Protein AF-R2SST6-F1 (afdb_monomer_lite)

Foldseek 3Di:
DVVVVVVVVVVVVVVVVVVVVVVVVVVVVVVVVVLVVLCVVQVHDPVLSVCLCVLLVVLVVLLVLLVVLLVLDPPPNVLSVLLSVLSVVVSVVCSVNVVCVVLCCCVRPPLSNCLSVLSNVLSVLSVDPDDDPVSVVSNVVSSVSNNVSSVVSNCSSCVPVVVVVVVVVVVVVVVD

Organism: NCBI:txid1158607

Structure (mmCIF, N/CA/C/O backbone):
data_AF-R2SST6-F1
#
_entry.id   AF-R2SST6-F1
#
loop_
_atom_site.group_PDB
_atom_site.id
_atom_site.type_symbol
_atom_site.label_atom_id
_atom_site.label_alt_id
_atom_site.label_comp_id
_atom_site.label_asym_id
_atom_site.label_entity_id
_atom_site.label_seq_id
_atom_site.pdbx_PDB_ins_code
_atom_site.Cartn_x
_atom_site.Cartn_y
_atom_site.Cartn_z
_atom_site.occupancy
_atom_site.B_iso_or_equiv
_atom_site.auth_seq_id
_atom_site.auth_comp_id
_atom_site.auth_asym_id
_atom_site.auth_atom_id
_atom_site.pdbx_PDB_model_num
ATOM 1 N N . MET A 1 1 ? 21.965 55.813 -5.167 1.00 74.00 1 MET A N 1
ATOM 2 C CA . MET A 1 1 ? 22.326 54.680 -4.282 1.00 74.00 1 MET A CA 1
ATOM 3 C C . MET A 1 1 ? 21.202 53.642 -4.184 1.00 74.00 1 MET A C 1
ATOM 5 O O . MET A 1 1 ? 21.449 52.499 -4.534 1.00 74.00 1 MET A O 1
ATOM 9 N N . TYR A 1 2 ? 19.963 54.019 -3.840 1.00 84.62 2 TYR A N 1
ATOM 10 C CA . TYR A 1 2 ? 18.813 53.092 -3.753 1.00 84.62 2 TYR A CA 1
ATOM 11 C C . TYR A 1 2 ? 18.477 52.324 -5.045 1.00 84.62 2 TYR A C 1
ATOM 13 O O . TYR A 1 2 ? 18.170 51.138 -4.988 1.00 84.62 2 TYR A O 1
ATOM 21 N N . PHE A 1 3 ? 18.606 52.963 -6.213 1.00 89.75 3 PHE A N 1
ATOM 22 C CA . PHE A 1 3 ? 18.383 52.309 -7.509 1.00 89.75 3 PHE A CA 1
ATOM 23 C C . PHE A 1 3 ? 19.321 51.110 -7.742 1.00 89.75 3 PHE A C 1
ATOM 25 O O . PHE A 1 3 ? 18.868 50.045 -8.146 1.00 89.75 3 PHE A O 1
ATOM 32 N N . TYR A 1 4 ? 20.609 51.239 -7.403 1.00 91.31 4 TYR A N 1
ATOM 33 C CA . TYR A 1 4 ? 21.577 50.143 -7.535 1.00 91.31 4 TYR A CA 1
ATOM 34 C C . TYR A 1 4 ? 21.263 48.974 -6.597 1.00 91.31 4 TYR A C 1
ATOM 36 O O . TYR A 1 4 ? 21.393 47.823 -6.996 1.00 91.31 4 TYR A O 1
ATOM 44 N N . ILE A 1 5 ? 20.797 49.259 -5.377 1.00 90.44 5 ILE A N 1
ATOM 45 C CA . ILE A 1 5 ? 20.396 48.226 -4.412 1.00 90.44 5 ILE A CA 1
ATOM 46 C C . ILE A 1 5 ? 19.192 47.434 -4.945 1.00 90.44 5 ILE A C 1
ATOM 48 O O . ILE A 1 5 ? 19.200 46.207 -4.889 1.00 90.44 5 ILE A O 1
ATOM 52 N N . LEU A 1 6 ? 18.195 48.108 -5.531 1.00 91.06 6 LEU A N 1
ATOM 53 C CA . LEU A 1 6 ? 17.038 47.446 -6.147 1.00 91.0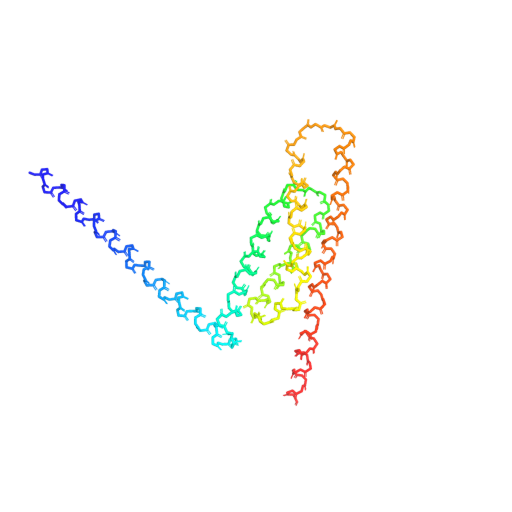6 6 LEU A CA 1
ATOM 54 C C . LEU A 1 6 ? 17.433 46.561 -7.337 1.00 91.06 6 LEU A C 1
ATOM 56 O O . LEU A 1 6 ? 16.939 45.441 -7.454 1.00 91.06 6 LEU A O 1
ATOM 60 N N . VAL A 1 7 ? 18.356 47.024 -8.186 1.00 92.56 7 VAL A N 1
ATOM 61 C CA . VAL A 1 7 ? 18.870 46.229 -9.313 1.00 92.56 7 VAL A CA 1
ATOM 62 C C . VAL A 1 7 ? 19.626 44.993 -8.817 1.00 92.56 7 VAL A C 1
ATOM 64 O O . VAL A 1 7 ? 19.421 43.907 -9.351 1.00 92.56 7 VAL A O 1
ATOM 67 N N . ILE A 1 8 ? 20.443 45.117 -7.767 1.00 91.81 8 ILE A N 1
ATOM 68 C CA . ILE A 1 8 ? 21.167 43.979 -7.179 1.00 91.81 8 ILE A CA 1
ATOM 69 C C . ILE A 1 8 ? 20.188 42.942 -6.615 1.00 91.81 8 ILE A C 1
ATOM 71 O O . ILE A 1 8 ? 20.332 41.757 -6.905 1.00 91.81 8 ILE A O 1
ATOM 75 N N . ILE A 1 9 ? 19.167 43.370 -5.867 1.00 92.25 9 ILE A N 1
ATOM 76 C CA . ILE A 1 9 ? 18.140 42.464 -5.327 1.00 92.25 9 ILE A CA 1
ATOM 77 C C . ILE A 1 9 ? 17.406 41.738 -6.462 1.00 92.25 9 ILE A C 1
ATOM 79 O O . ILE A 1 9 ? 17.188 40.529 -6.379 1.00 92.25 9 ILE A O 1
ATOM 83 N N . LEU A 1 10 ? 17.074 42.447 -7.543 1.00 92.69 10 LEU A N 1
ATOM 84 C CA . LEU A 1 10 ? 16.409 41.864 -8.706 1.00 92.69 10 LEU A CA 1
ATOM 85 C C . LEU A 1 10 ? 17.291 40.828 -9.418 1.00 92.69 10 LEU A C 1
ATOM 87 O O . LEU A 1 10 ? 16.817 39.741 -9.743 1.00 92.69 10 LEU A O 1
ATOM 91 N N . VAL A 1 11 ? 18.580 41.119 -9.607 1.00 93.62 11 VAL A N 1
ATOM 92 C CA . VAL A 1 11 ? 19.537 40.178 -10.214 1.00 93.62 11 VAL A CA 1
ATOM 93 C C . VAL A 1 11 ? 19.714 38.934 -9.343 1.00 93.62 11 VAL A C 1
ATOM 95 O O . VAL A 1 11 ? 19.674 37.819 -9.858 1.00 93.62 11 VAL A O 1
ATOM 98 N N . VAL A 1 12 ? 19.846 39.098 -8.024 1.00 92.50 12 VAL A N 1
ATOM 99 C CA . VAL A 1 12 ? 19.945 37.966 -7.090 1.00 92.50 12 VAL A CA 1
ATOM 100 C C . VAL A 1 12 ? 18.668 37.122 -7.122 1.00 92.50 12 VAL A C 1
ATOM 102 O O . VAL A 1 12 ? 18.750 35.898 -7.207 1.00 92.50 12 VAL A O 1
ATOM 105 N N . GLY A 1 13 ? 17.491 37.753 -7.141 1.00 90.88 13 GLY A N 1
ATOM 106 C CA . GLY A 1 13 ? 16.211 37.054 -7.280 1.00 90.88 13 GLY A CA 1
ATOM 107 C C . GLY A 1 13 ? 16.115 36.243 -8.577 1.00 90.88 13 GLY A C 1
ATOM 108 O O . GLY A 1 13 ? 15.736 35.072 -8.547 1.00 90.88 13 GLY A O 1
ATOM 109 N N . LEU A 1 14 ? 16.531 36.821 -9.709 1.00 91.31 14 LEU A N 1
ATOM 110 C CA . LEU A 1 14 ? 16.564 36.125 -11.000 1.00 91.31 14 LEU A CA 1
ATOM 111 C C . LEU A 1 14 ? 17.535 34.939 -11.003 1.00 91.31 14 LEU A C 1
ATOM 113 O O . LEU A 1 14 ? 17.213 33.892 -11.570 1.00 91.31 14 LEU A O 1
ATOM 117 N N . LEU A 1 15 ? 18.691 35.062 -10.346 1.00 90.94 15 LEU A N 1
ATOM 118 C CA . LEU A 1 15 ? 19.651 33.964 -10.214 1.00 90.94 15 LEU A CA 1
ATOM 119 C C . LEU A 1 15 ? 19.086 32.804 -9.385 1.00 90.94 15 LEU A C 1
ATOM 121 O O . LEU A 1 15 ? 19.216 31.652 -9.797 1.00 90.94 15 LEU A O 1
ATOM 125 N N . VAL A 1 16 ? 18.406 33.091 -8.269 1.00 90.88 16 VAL A N 1
ATOM 126 C CA . VAL A 1 16 ? 17.770 32.061 -7.427 1.00 90.88 16 VAL A CA 1
ATOM 127 C C . VAL A 1 16 ? 16.680 31.315 -8.201 1.00 90.88 16 VAL A C 1
ATOM 129 O O . VAL A 1 16 ? 16.657 30.084 -8.200 1.00 90.88 16 VAL A O 1
ATOM 132 N N . ILE A 1 17 ? 15.815 32.038 -8.919 1.00 90.25 17 ILE A N 1
ATOM 133 C CA . ILE A 1 17 ? 14.756 31.429 -9.740 1.00 90.25 17 ILE A CA 1
ATOM 134 C C . ILE A 1 17 ? 15.366 30.560 -10.847 1.00 90.25 17 ILE A C 1
ATOM 136 O O . ILE A 1 17 ? 14.947 29.419 -11.044 1.00 90.25 17 ILE A O 1
ATOM 140 N N . SER A 1 18 ? 16.381 31.072 -11.546 1.00 84.50 18 SER A N 1
ATOM 141 C CA . SER A 1 18 ? 17.053 30.345 -12.629 1.00 84.50 18 SER A CA 1
ATOM 142 C C . SER A 1 18 ? 17.718 29.063 -12.124 1.00 84.50 18 SER A C 1
ATOM 144 O O . SER A 1 18 ? 17.604 28.013 -12.757 1.00 84.50 18 SER A O 1
ATOM 146 N N . PHE A 1 19 ? 18.360 29.119 -10.955 1.00 87.62 19 PHE A N 1
ATOM 147 C CA . PHE A 1 19 ? 18.963 27.954 -10.315 1.00 87.62 19 PHE A CA 1
ATOM 148 C C . PHE A 1 19 ? 17.920 26.881 -9.976 1.00 87.62 19 PHE A C 1
ATOM 150 O O . PHE A 1 19 ? 18.110 25.703 -10.291 1.00 87.62 19 PHE A O 1
ATOM 157 N N . GLU A 1 20 ? 16.785 27.284 -9.404 1.00 87.25 20 GLU A N 1
ATOM 158 C CA . GLU A 1 20 ? 15.698 26.372 -9.046 1.00 87.25 20 GLU A CA 1
ATOM 159 C C . GLU A 1 20 ? 15.064 25.720 -10.289 1.00 87.25 20 GLU A C 1
ATOM 161 O O . GLU A 1 20 ? 14.769 24.522 -10.292 1.00 87.25 20 GLU A O 1
ATOM 166 N N . LEU A 1 21 ? 14.923 26.469 -11.390 1.00 85.62 21 LEU A N 1
ATOM 167 C CA . LEU A 1 21 ? 14.444 25.942 -12.673 1.00 85.62 21 LEU A CA 1
ATOM 168 C C . LEU A 1 21 ? 15.403 24.903 -13.268 1.00 85.62 21 LEU A C 1
ATOM 170 O O . LEU A 1 21 ? 14.965 23.824 -13.679 1.00 85.62 21 LEU A O 1
ATOM 174 N N . VAL A 1 22 ? 16.710 25.184 -13.275 1.00 87.56 22 VAL A N 1
ATOM 175 C CA . VAL A 1 22 ? 17.730 24.244 -13.770 1.00 87.56 22 VAL A CA 1
ATOM 176 C C . VAL A 1 22 ? 17.756 22.974 -12.920 1.00 87.56 22 VAL A C 1
ATOM 178 O O . VAL A 1 22 ? 17.776 21.868 -13.465 1.00 87.56 22 VAL A O 1
ATOM 181 N N . LYS A 1 23 ? 17.700 23.110 -11.590 1.00 90.00 23 LYS A N 1
ATOM 182 C CA . LYS A 1 23 ? 17.634 21.977 -10.659 1.00 90.00 23 LYS A CA 1
ATOM 183 C C . LYS A 1 23 ? 16.420 21.091 -10.946 1.00 90.00 23 LYS A C 1
ATOM 185 O O . LYS A 1 23 ? 16.566 19.878 -11.087 1.00 90.00 23 LYS A O 1
ATOM 190 N N . ARG A 1 24 ? 15.235 21.690 -11.100 1.00 87.75 24 ARG A N 1
ATOM 191 C CA . ARG A 1 24 ? 13.996 20.969 -11.440 1.00 87.75 24 ARG A CA 1
ATOM 192 C C . ARG A 1 24 ? 14.086 20.264 -12.792 1.00 87.75 24 ARG A C 1
ATOM 194 O O . ARG A 1 24 ? 13.618 19.137 -12.909 1.00 87.75 24 ARG A O 1
ATOM 201 N N . SER A 1 25 ? 14.700 20.894 -13.792 1.00 86.19 25 SER A N 1
ATOM 202 C CA . SER A 1 25 ? 14.898 20.292 -15.115 1.00 86.19 25 SER A CA 1
ATOM 203 C C . SER A 1 25 ? 15.788 19.046 -15.052 1.00 86.19 25 SER A C 1
ATOM 205 O O . SER A 1 25 ? 15.403 17.984 -15.540 1.00 86.19 25 SER A O 1
ATOM 207 N N . LYS A 1 26 ? 16.931 19.131 -14.355 1.00 88.12 26 LYS A N 1
ATOM 208 C CA . LYS A 1 26 ? 17.829 17.981 -14.155 1.00 88.12 26 LYS A CA 1
ATOM 209 C C . LYS A 1 26 ? 17.139 16.826 -13.427 1.00 88.12 26 LYS A C 1
ATOM 211 O O . LYS A 1 26 ? 17.292 15.679 -13.832 1.00 88.12 26 LYS A O 1
ATOM 216 N N . LEU A 1 27 ? 16.348 17.126 -12.394 1.00 89.31 27 LEU A N 1
ATOM 217 C CA . LEU A 1 27 ? 15.575 16.115 -11.665 1.00 89.31 27 LEU A CA 1
ATOM 218 C C . LEU A 1 27 ? 14.537 15.432 -12.559 1.00 89.31 27 LEU A C 1
ATOM 220 O O . LEU A 1 27 ? 14.428 14.211 -12.530 1.00 89.31 27 LEU A O 1
ATOM 224 N N . LYS A 1 28 ? 13.815 16.195 -13.389 1.00 89.19 28 LYS A N 1
ATOM 225 C CA . LYS A 1 28 ? 12.863 15.630 -14.357 1.00 89.19 28 LYS A CA 1
ATOM 226 C C . LYS A 1 28 ? 13.549 14.720 -15.373 1.00 89.19 28 LYS A C 1
ATOM 228 O O . LYS A 1 28 ? 13.033 13.646 -15.656 1.00 89.19 28 LYS A O 1
ATOM 233 N N . ALA A 1 29 ? 14.710 15.123 -15.890 1.00 89.56 29 ALA A N 1
ATOM 234 C CA . ALA A 1 29 ? 15.484 14.296 -16.811 1.00 89.56 29 ALA A CA 1
ATOM 235 C C . ALA A 1 29 ? 15.951 12.991 -16.145 1.00 89.56 29 ALA A C 1
ATOM 237 O O . ALA A 1 29 ? 15.775 11.918 -16.713 1.00 89.56 29 ALA A O 1
ATOM 238 N N . ALA A 1 30 ? 16.470 13.066 -14.916 1.00 90.69 30 ALA A N 1
ATOM 239 C CA . ALA A 1 30 ? 16.880 11.888 -14.153 1.00 90.69 30 ALA A CA 1
ATOM 240 C C . ALA A 1 30 ? 15.701 10.946 -13.853 1.00 90.69 30 ALA A C 1
ATOM 242 O O . ALA A 1 30 ? 15.831 9.735 -13.994 1.00 90.69 30 ALA A O 1
ATOM 243 N N . GLN A 1 31 ? 14.535 11.493 -13.495 1.00 89.50 31 GLN A N 1
ATOM 244 C CA . GLN A 1 31 ? 13.314 10.708 -13.289 1.00 89.50 31 GLN A CA 1
ATOM 245 C C . GLN A 1 31 ? 12.851 10.021 -14.572 1.00 89.50 31 GLN A C 1
ATOM 247 O O . GLN A 1 31 ? 12.479 8.853 -14.532 1.00 89.50 31 GLN A O 1
ATOM 252 N N . LEU A 1 32 ? 12.881 10.725 -15.705 1.00 90.38 32 LEU A N 1
ATOM 253 C CA . LEU A 1 32 ? 12.512 10.150 -16.995 1.00 90.38 32 LEU A CA 1
ATOM 254 C C . LEU A 1 32 ? 13.437 8.981 -17.358 1.00 90.38 32 LEU A C 1
ATOM 256 O O . LEU A 1 32 ? 12.952 7.918 -17.728 1.00 90.38 32 LEU A O 1
ATOM 260 N N . LEU A 1 33 ? 14.751 9.154 -17.183 1.00 92.19 33 LEU A N 1
ATOM 261 C CA . LEU A 1 33 ? 15.733 8.090 -17.403 1.00 92.19 33 LEU A CA 1
ATOM 262 C C . LEU A 1 33 ? 15.505 6.893 -16.474 1.00 92.19 33 LEU A C 1
ATOM 264 O O . LEU A 1 33 ? 15.545 5.761 -16.939 1.00 92.19 33 LEU A O 1
ATOM 268 N N . ALA A 1 34 ? 15.216 7.128 -15.192 1.00 91.31 34 ALA A N 1
ATOM 269 C CA . ALA A 1 34 ? 14.922 6.055 -14.243 1.00 91.31 34 ALA A CA 1
ATOM 270 C C . ALA A 1 34 ? 13.646 5.281 -14.618 1.00 91.31 34 ALA A C 1
ATOM 272 O O . ALA A 1 34 ? 13.615 4.061 -14.517 1.00 91.31 34 ALA A O 1
ATOM 273 N N . VAL A 1 35 ? 12.608 5.979 -15.091 1.00 91.00 35 VAL A N 1
ATOM 274 C CA . VAL A 1 35 ? 11.372 5.349 -15.580 1.00 91.00 35 VAL A CA 1
ATOM 275 C C . VAL A 1 35 ? 11.640 4.493 -16.815 1.00 91.00 35 VAL A C 1
ATOM 277 O O . VAL A 1 35 ? 11.110 3.390 -16.888 1.00 91.00 35 VAL A O 1
ATOM 280 N N . HIS A 1 36 ? 12.441 4.980 -17.766 1.00 91.31 36 HIS A N 1
ATOM 281 C CA . HIS A 1 36 ? 12.820 4.191 -18.939 1.00 91.31 36 HIS A CA 1
ATOM 282 C C . HIS A 1 36 ? 13.646 2.966 -18.548 1.00 91.31 36 HIS A C 1
ATOM 284 O O . HIS A 1 36 ? 13.315 1.869 -18.970 1.00 91.31 36 HIS A O 1
ATOM 290 N N . ALA A 1 37 ? 14.636 3.128 -17.668 1.00 92.88 37 ALA A N 1
ATOM 291 C CA . ALA A 1 37 ? 15.429 2.010 -17.168 1.00 92.88 37 ALA A CA 1
ATOM 292 C C . ALA A 1 37 ? 14.557 0.946 -16.481 1.00 92.88 37 ALA A C 1
ATOM 294 O O . ALA A 1 37 ? 14.705 -0.232 -16.769 1.00 92.88 37 ALA A O 1
ATOM 295 N N . PHE A 1 38 ? 13.605 1.358 -15.636 1.00 92.25 38 PHE A N 1
ATOM 296 C CA . PHE A 1 38 ? 12.644 0.450 -14.999 1.00 92.25 38 PHE A CA 1
ATOM 297 C C . PHE A 1 38 ? 11.751 -0.262 -16.025 1.00 92.25 38 PHE A C 1
ATOM 299 O O . PHE A 1 38 ? 11.491 -1.458 -15.926 1.00 92.25 38 PHE A O 1
ATOM 306 N N . GLN A 1 39 ? 11.266 0.475 -17.026 1.00 93.75 39 GLN A N 1
ATOM 307 C CA . GLN A 1 39 ? 10.442 -0.084 -18.092 1.00 93.75 39 GLN A CA 1
ATOM 308 C C . GLN A 1 39 ? 11.200 -1.152 -18.892 1.00 93.75 39 GLN A C 1
ATOM 310 O O . GLN A 1 39 ? 10.631 -2.206 -19.180 1.00 93.75 39 GLN A O 1
ATOM 315 N N . ASP A 1 40 ? 12.462 -0.880 -19.220 1.00 93.44 40 ASP A N 1
ATOM 316 C CA . ASP A 1 40 ? 13.321 -1.774 -19.990 1.00 93.44 40 ASP A CA 1
ATOM 317 C C . ASP A 1 40 ? 13.719 -3.011 -19.167 1.00 93.44 40 ASP A C 1
ATOM 319 O O . ASP A 1 40 ? 13.552 -4.132 -19.645 1.00 93.44 40 ASP A O 1
ATOM 323 N N . ASP A 1 41 ? 14.149 -2.829 -17.912 1.00 94.50 41 ASP A N 1
ATOM 324 C CA . ASP A 1 41 ? 14.564 -3.913 -17.003 1.00 94.50 41 ASP A CA 1
ATOM 325 C C . ASP A 1 41 ? 13.443 -4.940 -16.782 1.00 94.50 41 ASP A C 1
ATOM 327 O O . ASP A 1 41 ? 13.635 -6.153 -16.886 1.00 94.50 41 ASP A O 1
ATOM 331 N N . HIS A 1 42 ? 12.215 -4.454 -16.599 1.00 92.75 42 HIS A N 1
ATOM 332 C CA . HIS A 1 42 ? 11.053 -5.311 -16.387 1.00 92.75 42 HIS A CA 1
ATOM 333 C C . HIS A 1 42 ? 10.312 -5.685 -17.681 1.00 92.75 42 HIS A C 1
ATOM 335 O O . HIS A 1 42 ? 9.302 -6.395 -17.627 1.00 92.75 42 HIS A O 1
ATOM 341 N N . ASN A 1 43 ? 10.805 -5.272 -18.855 1.00 93.75 43 ASN A N 1
ATOM 342 C CA . ASN A 1 43 ? 10.186 -5.518 -20.162 1.00 93.75 43 ASN A CA 1
ATOM 343 C C . ASN A 1 43 ? 8.692 -5.133 -20.188 1.00 93.75 43 ASN A C 1
ATOM 345 O O . ASN A 1 43 ? 7.833 -5.960 -20.522 1.00 93.75 43 ASN A O 1
ATOM 349 N N . LEU A 1 44 ? 8.377 -3.910 -19.760 1.00 93.56 44 LEU A N 1
ATOM 350 C CA . LEU A 1 44 ? 7.016 -3.377 -19.692 1.00 93.56 44 LEU A CA 1
ATOM 351 C C . LEU A 1 44 ? 6.668 -2.607 -20.969 1.00 93.56 44 LEU A C 1
ATOM 353 O O . LEU A 1 44 ? 7.416 -1.738 -21.426 1.00 93.56 44 LEU A O 1
ATOM 357 N N . SER A 1 45 ? 5.482 -2.848 -21.528 1.00 94.62 45 SER A N 1
ATOM 358 C CA . SER A 1 45 ? 4.963 -1.956 -22.564 1.00 94.62 45 SER A CA 1
ATOM 359 C C . SER A 1 45 ? 4.564 -0.605 -21.960 1.00 94.62 45 SER A C 1
ATOM 361 O O . SER A 1 45 ? 4.340 -0.470 -20.756 1.00 94.62 45 SER A O 1
ATOM 363 N N . ASN A 1 46 ? 4.385 0.413 -22.807 1.00 94.00 46 ASN A N 1
ATOM 364 C CA . ASN A 1 46 ? 3.860 1.710 -22.357 1.00 94.00 46 ASN A CA 1
ATOM 365 C C . ASN A 1 46 ? 2.492 1.577 -21.665 1.00 94.00 46 ASN A C 1
ATOM 367 O O . ASN A 1 46 ? 2.166 2.365 -20.778 1.00 94.00 46 ASN A O 1
ATOM 371 N N . ARG A 1 47 ? 1.686 0.589 -22.078 1.00 93.62 47 ARG A N 1
ATOM 372 C CA . ARG A 1 47 ? 0.389 0.303 -21.462 1.00 93.62 47 ARG A CA 1
ATOM 373 C C . ARG A 1 47 ? 0.573 -0.309 -20.078 1.00 93.62 47 ARG A C 1
ATOM 375 O O . ARG A 1 47 ? -0.062 0.169 -19.144 1.00 93.62 47 ARG A O 1
ATOM 382 N N . ASP A 1 48 ? 1.456 -1.293 -19.950 1.00 93.19 48 ASP A N 1
ATOM 383 C CA . ASP A 1 48 ? 1.718 -1.969 -18.675 1.00 93.19 48 ASP A CA 1
ATOM 384 C C . ASP A 1 48 ? 2.289 -0.983 -17.660 1.00 93.19 48 ASP A C 1
ATOM 386 O O . ASP A 1 48 ? 1.797 -0.894 -16.541 1.00 93.19 48 ASP A O 1
ATOM 390 N N . LEU A 1 49 ? 3.243 -0.144 -18.080 1.00 94.56 49 LEU A N 1
ATOM 391 C CA . LEU A 1 49 ? 3.804 0.909 -17.237 1.00 94.56 49 LEU A CA 1
ATOM 392 C C . LEU A 1 49 ? 2.734 1.902 -16.763 1.00 94.56 49 LEU A C 1
ATOM 394 O O . LEU A 1 49 ? 2.788 2.375 -15.627 1.00 94.56 49 LEU A O 1
ATOM 398 N N . LYS A 1 50 ? 1.774 2.247 -17.628 1.00 95.19 50 LYS A N 1
ATOM 399 C CA . LYS A 1 50 ? 0.669 3.136 -17.264 1.00 95.19 50 LYS A CA 1
ATOM 400 C C . LYS A 1 50 ? -0.229 2.481 -16.211 1.00 95.19 50 LYS A C 1
ATOM 402 O O . LYS A 1 50 ? -0.451 3.091 -15.169 1.00 95.19 50 LYS A O 1
ATOM 407 N N . ILE A 1 51 ? -0.681 1.251 -16.462 1.00 94.25 51 ILE A N 1
ATOM 408 C CA . ILE A 1 51 ? -1.528 0.485 -15.534 1.00 94.25 51 ILE A CA 1
ATOM 409 C C . ILE A 1 51 ? -0.820 0.315 -14.190 1.00 94.25 51 ILE A C 1
ATOM 411 O O . ILE A 1 51 ? -1.420 0.564 -13.148 1.00 94.25 51 ILE A O 1
ATOM 415 N N . PHE A 1 52 ? 0.464 -0.038 -14.215 1.00 95.62 52 PHE A N 1
ATOM 416 C CA . PHE A 1 52 ? 1.296 -0.183 -13.029 1.00 95.62 52 PHE A CA 1
ATOM 417 C C . PHE A 1 52 ? 1.346 1.110 -12.207 1.00 95.62 52 PHE A C 1
ATOM 419 O O . PHE A 1 52 ? 1.049 1.099 -11.014 1.00 95.62 52 PHE A O 1
ATOM 426 N N . LYS A 1 53 ? 1.656 2.248 -12.845 1.00 95.19 53 LYS A N 1
ATOM 427 C CA . LYS A 1 53 ? 1.721 3.555 -12.170 1.00 95.19 53 LYS A CA 1
ATOM 428 C C . LYS A 1 53 ? 0.387 3.983 -11.573 1.00 95.19 53 LYS A C 1
ATOM 430 O O . LYS A 1 53 ? 0.376 4.525 -10.473 1.00 95.19 53 LYS A O 1
ATOM 435 N N . GLU A 1 54 ? -0.707 3.792 -12.305 1.00 96.38 54 GLU A N 1
ATOM 436 C CA . GLU A 1 54 ? -2.048 4.155 -11.840 1.00 96.38 54 GLU A CA 1
ATOM 437 C C . GLU A 1 54 ? -2.453 3.273 -10.656 1.00 96.38 54 GLU A C 1
ATOM 439 O O . GLU A 1 54 ? -2.758 3.787 -9.582 1.00 96.38 54 GLU A O 1
ATOM 444 N N . THR A 1 55 ? -2.338 1.955 -10.816 1.00 97.19 55 THR A N 1
ATOM 445 C CA . THR A 1 55 ? -2.767 0.973 -9.815 1.00 97.19 55 THR A CA 1
ATOM 446 C C . THR A 1 55 ? -1.931 1.055 -8.538 1.00 97.19 55 THR A C 1
ATOM 448 O O . THR A 1 55 ? -2.484 1.154 -7.446 1.00 97.19 55 THR A O 1
ATOM 451 N N . LEU A 1 56 ? -0.595 1.082 -8.635 1.00 96.88 56 LEU A N 1
ATOM 452 C CA . LEU A 1 56 ? 0.246 1.210 -7.440 1.00 96.88 56 LEU A CA 1
ATOM 453 C C . LEU A 1 56 ? 0.219 2.628 -6.867 1.00 96.88 56 LEU A C 1
ATOM 455 O O . LEU A 1 56 ? 0.358 2.806 -5.659 1.00 96.88 56 LEU A O 1
ATOM 459 N N . GLY A 1 57 ? -0.003 3.651 -7.692 1.00 97.62 57 GLY A N 1
ATOM 460 C CA . GLY A 1 57 ? -0.255 5.004 -7.201 1.00 97.62 57 GLY A CA 1
ATOM 461 C C . GLY A 1 57 ? -1.483 5.053 -6.289 1.00 97.62 57 GLY A C 1
ATOM 462 O O . GLY A 1 57 ? -1.423 5.626 -5.198 1.00 97.62 57 GLY A O 1
ATOM 463 N N . GLU A 1 58 ? -2.567 4.400 -6.705 1.00 97.88 58 GLU A N 1
ATOM 464 C CA . GLU A 1 58 ? -3.793 4.278 -5.922 1.00 97.88 58 GLU A CA 1
ATOM 465 C C . GLU A 1 58 ? -3.588 3.426 -4.663 1.00 97.88 58 GLU A C 1
ATOM 467 O O . GLU A 1 58 ? -3.889 3.893 -3.562 1.00 97.88 58 GLU A O 1
ATOM 472 N N . ALA A 1 59 ? -2.979 2.242 -4.789 1.00 98.25 59 ALA A N 1
ATOM 473 C CA . ALA A 1 59 ? -2.679 1.373 -3.650 1.00 98.25 59 ALA A CA 1
ATOM 474 C C . ALA A 1 59 ? -1.819 2.091 -2.596 1.00 98.25 59 ALA A C 1
ATOM 476 O O . ALA A 1 59 ? -2.117 2.054 -1.402 1.00 98.25 59 ALA A O 1
ATOM 477 N N . LYS A 1 60 ? -0.795 2.841 -3.026 1.00 98.50 60 LYS A N 1
ATOM 478 C CA . LYS A 1 60 ? 0.019 3.674 -2.132 1.00 98.50 60 LYS A CA 1
ATOM 479 C C . LYS A 1 60 ? -0.833 4.697 -1.388 1.00 98.50 60 LYS A C 1
ATOM 481 O O . LYS A 1 60 ? -0.651 4.878 -0.186 1.00 98.50 60 LYS A O 1
ATOM 486 N N . SER A 1 61 ? -1.740 5.382 -2.086 1.00 98.31 61 SER A N 1
ATOM 487 C CA . SER A 1 61 ? -2.641 6.346 -1.452 1.00 98.31 61 SER A CA 1
ATOM 488 C C . SER A 1 61 ? -3.519 5.670 -0.398 1.00 98.31 61 SER A C 1
ATOM 490 O O . SER A 1 61 ? -3.628 6.179 0.713 1.00 98.31 61 SER A O 1
ATOM 492 N N . GLN A 1 62 ? -4.092 4.508 -0.714 1.00 98.44 62 GLN A N 1
ATOM 493 C CA . GLN A 1 62 ? -4.948 3.744 0.197 1.00 98.44 62 GLN A CA 1
ATOM 494 C C . GLN A 1 62 ? -4.191 3.263 1.443 1.00 98.44 62 GLN A C 1
ATOM 496 O O . GLN A 1 62 ? -4.726 3.379 2.547 1.00 98.44 62 GLN A O 1
ATOM 501 N N . ILE A 1 63 ? -2.943 2.795 1.295 1.00 98.44 63 ILE A N 1
ATOM 502 C CA . ILE A 1 63 ? -2.075 2.404 2.419 1.00 98.44 63 ILE A CA 1
ATOM 503 C C . ILE A 1 63 ? -1.789 3.610 3.317 1.00 98.44 63 ILE A C 1
ATOM 505 O O . ILE A 1 63 ? -2.014 3.537 4.520 1.00 98.44 63 ILE A O 1
ATOM 509 N N . LEU A 1 64 ? -1.357 4.740 2.747 1.00 98.12 64 LEU A N 1
ATOM 510 C CA . LEU A 1 64 ? -1.057 5.955 3.518 1.00 98.12 64 LEU A CA 1
ATOM 511 C C . LEU A 1 64 ? -2.294 6.503 4.245 1.00 98.12 64 LEU A C 1
ATOM 513 O O . LEU A 1 64 ? -2.191 7.039 5.349 1.00 98.12 64 LEU A O 1
ATOM 517 N N . THR A 1 65 ? -3.465 6.405 3.619 1.00 97.50 65 THR A N 1
ATOM 518 C CA . THR A 1 65 ? -4.740 6.769 4.242 1.00 97.50 65 THR A CA 1
ATOM 519 C C . THR A 1 65 ? -5.062 5.837 5.408 1.00 97.50 65 THR A C 1
ATOM 521 O O . THR A 1 65 ? -5.358 6.316 6.505 1.00 97.50 65 THR A O 1
ATOM 524 N N . ALA A 1 66 ? -4.924 4.525 5.213 1.00 97.38 66 ALA A N 1
ATOM 525 C CA . ALA A 1 66 ? -5.161 3.534 6.255 1.00 97.38 66 ALA A CA 1
ATOM 526 C C . ALA A 1 66 ? -4.194 3.707 7.442 1.00 97.38 66 ALA A C 1
ATOM 528 O O . ALA A 1 66 ? -4.636 3.702 8.586 1.00 97.38 66 ALA A O 1
ATOM 529 N N . GLU A 1 67 ? -2.906 3.973 7.193 1.00 96.81 67 GLU A N 1
ATOM 530 C CA . GLU A 1 67 ? -1.920 4.279 8.242 1.00 96.81 67 GLU A CA 1
ATOM 531 C C . GLU A 1 67 ? -2.305 5.498 9.083 1.00 96.81 67 GLU A C 1
ATOM 533 O O . GLU A 1 67 ? -2.087 5.524 10.290 1.00 96.81 67 GLU A O 1
ATOM 538 N N . LYS A 1 68 ? -2.884 6.532 8.470 1.00 95.81 68 LYS A N 1
ATOM 539 C CA . LYS A 1 68 ? -3.354 7.698 9.227 1.00 95.81 68 LYS A CA 1
ATOM 540 C C . LYS A 1 68 ? -4.596 7.356 10.042 1.00 95.81 68 LYS A C 1
ATOM 542 O O . LYS A 1 68 ? -4.701 7.771 11.195 1.00 95.81 68 LYS A O 1
ATOM 547 N N . ALA A 1 69 ? -5.535 6.622 9.451 1.00 94.44 69 ALA A N 1
ATOM 548 C CA . ALA A 1 69 ? -6.795 6.268 10.091 1.00 94.44 69 ALA A CA 1
ATOM 549 C C . ALA A 1 69 ? -6.602 5.303 11.272 1.00 94.44 69 ALA A C 1
ATOM 551 O O . ALA A 1 69 ? -7.261 5.475 12.296 1.00 94.44 69 ALA A O 1
ATOM 552 N N . VAL A 1 70 ? -5.659 4.357 11.175 1.00 94.25 70 VAL A N 1
ATOM 553 C CA . VAL A 1 70 ? -5.412 3.340 12.211 1.00 94.25 70 VAL A CA 1
ATOM 554 C C . VAL A 1 70 ? -5.053 3.947 13.563 1.00 94.25 70 VAL A C 1
ATOM 556 O O . VAL A 1 70 ? -5.465 3.438 14.598 1.00 94.25 70 VAL A O 1
ATOM 559 N N . THR A 1 71 ? -4.354 5.086 13.569 1.00 92.50 71 THR A N 1
ATOM 560 C CA . THR A 1 71 ? -3.947 5.779 14.805 1.00 92.50 71 THR A CA 1
ATOM 561 C C . THR A 1 71 ? -5.124 6.300 15.630 1.00 92.50 71 THR A C 1
ATOM 563 O O . THR A 1 71 ? -4.949 6.668 16.787 1.00 92.50 71 THR A O 1
ATOM 566 N N . LYS A 1 72 ? -6.320 6.341 15.034 1.00 91.25 72 LYS A N 1
ATOM 567 C CA . LYS A 1 72 ? -7.563 6.788 15.662 1.00 91.25 72 LYS A CA 1
ATOM 568 C C . LYS A 1 72 ? -8.484 5.630 16.044 1.00 91.25 72 LYS A C 1
ATOM 570 O O . LYS A 1 72 ? -9.623 5.885 16.398 1.00 91.25 72 LYS A O 1
ATOM 575 N N . VAL A 1 73 ? -8.063 4.375 15.903 1.00 89.69 73 VAL A N 1
ATOM 576 C CA . VAL A 1 73 ? -8.886 3.207 16.242 1.00 89.69 73 VAL A CA 1
ATOM 577 C C . VAL A 1 73 ? -8.150 2.402 17.300 1.00 89.69 73 VAL A C 1
ATOM 579 O O . VAL A 1 73 ? -7.075 1.887 17.039 1.00 89.69 73 VAL A O 1
ATOM 582 N N . GLU A 1 74 ? -8.694 2.288 18.509 1.00 87.62 74 GLU A N 1
ATOM 583 C CA . GLU A 1 74 ? -8.014 1.557 19.593 1.00 87.62 74 GLU A CA 1
ATOM 584 C C . GLU A 1 74 ? -8.271 0.041 19.535 1.00 87.62 74 GLU A C 1
ATOM 586 O O . GLU A 1 74 ? -7.431 -0.767 19.933 1.00 87.62 74 GLU A O 1
ATOM 591 N N . ASN A 1 75 ? -9.422 -0.362 18.994 1.00 88.12 75 ASN A N 1
ATOM 592 C CA . ASN A 1 75 ? -9.826 -1.762 18.917 1.00 88.12 75 ASN A CA 1
ATOM 593 C C . ASN A 1 75 ? -9.082 -2.521 17.812 1.00 88.12 75 ASN A C 1
ATOM 595 O O . ASN A 1 75 ? -8.828 -1.994 16.732 1.00 88.12 75 ASN A O 1
ATOM 599 N N . ASN A 1 76 ? -8.830 -3.812 18.054 1.00 90.00 76 ASN A N 1
ATOM 600 C CA . ASN A 1 76 ? -8.307 -4.765 17.066 1.00 90.00 76 ASN A CA 1
ATOM 601 C C . ASN A 1 76 ? -6.960 -4.377 16.435 1.00 90.00 76 ASN A C 1
ATOM 603 O O . ASN A 1 76 ? -6.647 -4.855 15.346 1.00 90.00 76 ASN A O 1
ATOM 607 N N . GLN A 1 77 ? -6.141 -3.572 17.123 1.00 93.56 77 GLN A N 1
ATOM 608 C CA . GLN A 1 77 ? -4.880 -3.059 16.576 1.00 93.56 77 GLN A CA 1
ATOM 609 C C . GLN A 1 77 ? -3.967 -4.142 15.996 1.00 93.56 77 GLN A C 1
ATOM 611 O O . GLN A 1 77 ? -3.439 -3.975 14.906 1.00 93.56 77 GLN A O 1
ATOM 616 N N . GLN A 1 78 ? -3.888 -5.313 16.635 1.00 95.00 78 GLN A N 1
ATOM 617 C CA . GLN A 1 78 ? -3.120 -6.444 16.108 1.00 95.00 78 GLN A CA 1
ATOM 618 C C . GLN A 1 78 ? -3.510 -6.825 14.664 1.00 95.00 78 GLN A C 1
ATOM 620 O O . GLN A 1 78 ? -2.630 -7.086 13.841 1.00 95.00 78 GLN A O 1
ATOM 625 N N . TYR A 1 79 ? -4.807 -6.857 14.337 1.00 95.31 79 TYR A N 1
ATOM 626 C CA . TYR A 1 79 ? -5.290 -7.179 12.988 1.00 95.31 79 TYR A CA 1
ATOM 627 C C . TYR A 1 79 ? -5.024 -6.038 12.006 1.00 95.31 79 TYR A C 1
ATOM 629 O O . TYR A 1 79 ? -4.687 -6.283 10.845 1.00 95.31 79 TYR A O 1
ATOM 637 N N . LEU A 1 80 ? -5.165 -4.792 12.460 1.00 96.44 80 LEU A N 1
ATOM 638 C CA . LEU A 1 80 ? -4.951 -3.612 11.626 1.00 96.44 80 LEU A CA 1
ATOM 639 C C . LEU A 1 80 ? -3.466 -3.451 11.270 1.00 96.44 80 LEU A C 1
ATOM 641 O O . LEU A 1 80 ? -3.130 -3.295 10.096 1.00 96.44 80 LEU A O 1
ATOM 645 N N . ASP A 1 81 ? -2.578 -3.590 12.254 1.00 95.94 81 ASP A N 1
ATOM 646 C CA . ASP A 1 81 ? -1.125 -3.545 12.076 1.00 95.94 81 ASP A CA 1
ATOM 647 C C . ASP A 1 81 ? -0.625 -4.677 11.173 1.00 95.94 81 ASP A C 1
ATOM 649 O O . ASP A 1 81 ? 0.216 -4.456 10.294 1.00 95.94 81 ASP A O 1
ATOM 653 N N . SER A 1 82 ? -1.172 -5.887 11.340 1.00 95.94 82 SER A N 1
ATOM 654 C CA . SER A 1 82 ? -0.828 -7.037 10.491 1.00 95.94 82 SER A CA 1
ATOM 655 C C . SER A 1 82 ? -1.222 -6.792 9.034 1.00 95.94 82 SER A C 1
ATOM 657 O O . SER A 1 82 ? -0.422 -7.030 8.131 1.00 95.94 82 SER A O 1
ATOM 659 N N . ALA A 1 83 ? -2.422 -6.257 8.795 1.00 97.31 83 ALA A N 1
ATOM 660 C CA . ALA A 1 83 ? -2.896 -5.935 7.453 1.00 97.31 83 ALA A CA 1
ATOM 661 C C . ALA A 1 83 ? -2.116 -4.785 6.808 1.00 97.31 83 ALA A C 1
ATOM 663 O O . ALA A 1 83 ? -1.796 -4.853 5.622 1.00 97.31 83 ALA A O 1
ATOM 664 N N . LEU A 1 84 ? -1.759 -3.746 7.570 1.00 97.75 84 LEU A N 1
ATOM 665 C CA . LEU A 1 84 ? -0.911 -2.654 7.082 1.00 97.75 84 LEU A CA 1
ATOM 666 C C . LEU A 1 84 ? 0.492 -3.144 6.726 1.00 97.75 84 LEU A C 1
ATOM 668 O O . LEU A 1 84 ? 1.036 -2.748 5.697 1.00 97.75 84 LEU A O 1
ATOM 672 N N . THR A 1 85 ? 1.064 -4.019 7.552 1.00 96.44 85 THR A N 1
ATOM 673 C CA . THR A 1 85 ? 2.370 -4.633 7.287 1.00 96.44 85 THR A CA 1
ATOM 674 C C . THR A 1 85 ? 2.312 -5.478 6.018 1.00 96.44 85 THR A C 1
ATOM 676 O O . THR A 1 85 ? 3.082 -5.233 5.094 1.00 96.44 85 THR A O 1
ATOM 679 N N . ALA A 1 86 ? 1.337 -6.385 5.914 1.00 96.12 86 ALA A N 1
ATOM 680 C CA . ALA A 1 86 ? 1.111 -7.193 4.717 1.00 96.12 86 ALA A CA 1
ATOM 681 C C . ALA A 1 86 ? 0.900 -6.325 3.464 1.00 96.12 86 ALA A C 1
ATOM 683 O O . ALA A 1 86 ? 1.525 -6.566 2.436 1.00 96.12 86 ALA A O 1
ATOM 684 N N . SER A 1 87 ? 0.101 -5.258 3.556 1.00 97.69 87 SER A N 1
ATOM 685 C CA . SER A 1 87 ? -0.137 -4.335 2.437 1.00 97.69 87 SER A CA 1
ATOM 686 C C . SER A 1 87 ? 1.146 -3.659 1.950 1.00 97.69 87 SER A C 1
ATOM 688 O O . SER A 1 87 ? 1.342 -3.504 0.746 1.00 97.69 87 SER A O 1
ATOM 690 N N . LYS A 1 88 ? 2.030 -3.251 2.870 1.00 97.12 88 LYS A N 1
ATOM 691 C CA . LYS A 1 88 ? 3.325 -2.640 2.534 1.00 97.12 88 LYS A CA 1
ATOM 692 C C . LYS A 1 88 ? 4.277 -3.635 1.889 1.00 97.12 88 LYS A C 1
ATOM 694 O O . LYS A 1 88 ? 4.968 -3.263 0.945 1.00 97.12 88 LYS A O 1
ATOM 699 N N . GLU A 1 89 ? 4.311 -4.868 2.381 1.00 95.25 89 GLU A N 1
ATOM 700 C CA . GLU A 1 89 ? 5.157 -5.907 1.798 1.00 95.25 89 GLU A CA 1
ATOM 701 C C . GLU A 1 89 ? 4.657 -6.319 0.408 1.00 95.25 89 GLU A C 1
ATOM 703 O O . GLU A 1 89 ? 5.462 -6.369 -0.516 1.00 95.25 89 GLU A O 1
ATOM 708 N N . ILE A 1 90 ? 3.339 -6.477 0.205 1.00 95.44 90 ILE A N 1
ATOM 709 C CA . ILE A 1 90 ? 2.761 -6.669 -1.139 1.00 95.44 90 ILE A CA 1
ATOM 710 C C . ILE A 1 90 ? 3.132 -5.491 -2.047 1.00 95.44 90 ILE A C 1
ATOM 712 O O . ILE A 1 90 ? 3.578 -5.686 -3.174 1.00 95.44 90 ILE A O 1
ATOM 716 N N . PHE A 1 91 ? 2.980 -4.253 -1.567 1.00 96.69 91 PHE A N 1
ATOM 717 C CA . PHE A 1 91 ? 3.327 -3.066 -2.346 1.00 96.69 91 PHE A CA 1
ATOM 718 C C . PHE A 1 91 ? 4.804 -3.061 -2.758 1.00 96.69 91 PHE A C 1
ATOM 720 O O . PHE A 1 91 ? 5.123 -2.788 -3.913 1.00 96.69 91 PHE A O 1
ATOM 727 N N . LYS A 1 92 ? 5.708 -3.363 -1.820 1.00 95.00 92 LYS A N 1
ATOM 728 C CA . LYS A 1 92 ? 7.148 -3.439 -2.072 1.00 95.00 92 LYS A CA 1
ATOM 729 C C . LYS A 1 92 ? 7.474 -4.544 -3.075 1.00 95.00 92 LYS A C 1
ATOM 731 O O . LYS A 1 92 ? 8.192 -4.282 -4.031 1.00 95.00 92 LYS A O 1
ATOM 736 N N . TYR A 1 93 ? 6.891 -5.723 -2.900 1.00 93.19 93 TYR A N 1
ATOM 737 C CA . TYR A 1 93 ? 7.036 -6.831 -3.834 1.00 93.19 93 TYR A CA 1
ATOM 738 C C . TYR A 1 93 ? 6.613 -6.434 -5.251 1.00 93.19 93 TYR A C 1
ATOM 740 O O . TYR A 1 93 ? 7.378 -6.590 -6.194 1.00 93.19 93 TYR A O 1
ATOM 748 N N . LEU A 1 94 ? 5.437 -5.822 -5.406 1.00 94.12 94 LEU A N 1
ATOM 749 C CA . LEU A 1 94 ? 4.944 -5.379 -6.711 1.00 94.12 94 LEU A CA 1
ATOM 750 C C . LEU A 1 94 ? 5.800 -4.261 -7.323 1.00 94.12 94 LEU A C 1
ATOM 752 O O . LEU A 1 94 ? 5.866 -4.151 -8.545 1.00 94.12 94 LEU A O 1
ATOM 756 N N . MET A 1 95 ? 6.470 -3.440 -6.507 1.00 94.12 95 MET A N 1
ATOM 757 C CA . MET A 1 95 ? 7.458 -2.473 -6.999 1.00 94.12 95 MET A CA 1
ATOM 758 C C . MET A 1 95 ? 8.691 -3.153 -7.603 1.00 94.12 95 MET A C 1
ATOM 760 O O . ME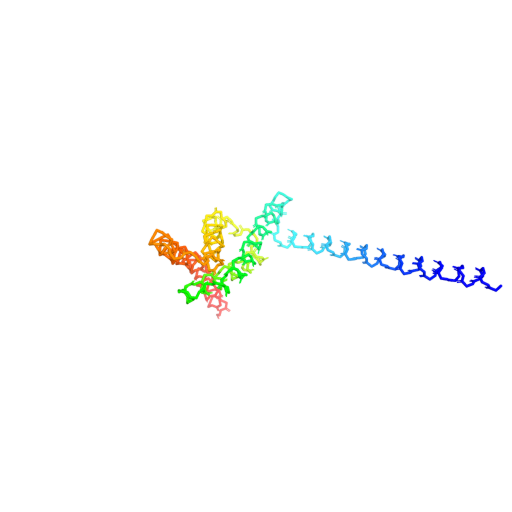T A 1 95 ? 9.231 -2.628 -8.574 1.00 94.12 95 MET A O 1
ATOM 764 N N . ASP A 1 96 ? 9.095 -4.304 -7.065 1.00 92.12 96 ASP A N 1
ATOM 765 C CA . ASP A 1 96 ? 10.216 -5.107 -7.567 1.00 92.12 96 ASP A CA 1
ATOM 766 C C . ASP A 1 96 ? 9.787 -6.036 -8.726 1.00 92.12 96 ASP A C 1
ATOM 768 O O . ASP A 1 96 ? 10.579 -6.353 -9.617 1.00 92.12 96 ASP A O 1
ATOM 772 N N . LYS A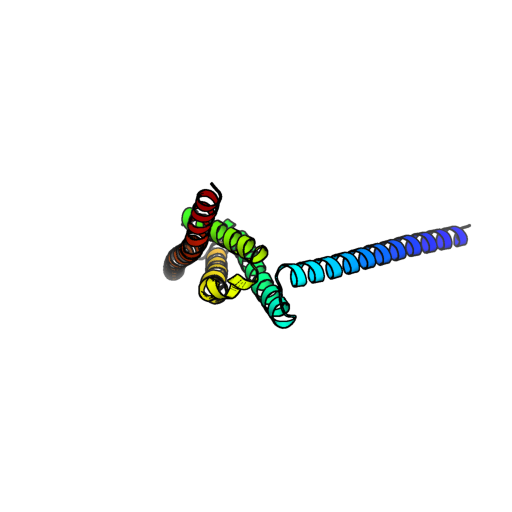 1 97 ? 8.516 -6.455 -8.740 1.00 91.94 97 LYS A N 1
ATOM 773 C CA . LYS A 1 97 ? 7.912 -7.386 -9.704 1.00 91.94 97 LYS A CA 1
ATOM 774 C C . LYS A 1 97 ? 6.630 -6.797 -10.322 1.00 91.94 97 LYS A C 1
ATOM 776 O O . LYS A 1 97 ? 5.522 -7.278 -10.081 1.00 91.94 97 LYS A O 1
ATOM 781 N N . PRO A 1 98 ? 6.734 -5.769 -11.182 1.00 93.25 98 PRO A N 1
ATOM 782 C CA . PRO A 1 98 ? 5.568 -5.032 -11.688 1.00 93.25 98 PRO A CA 1
ATOM 783 C C . PRO A 1 98 ? 4.596 -5.866 -12.534 1.00 93.25 98 PRO A C 1
ATOM 785 O O . PRO A 1 98 ? 3.436 -5.486 -12.690 1.00 93.25 98 PRO A O 1
ATOM 788 N N . LYS A 1 99 ? 5.047 -6.992 -13.099 1.00 91.25 99 LYS A N 1
ATOM 789 C CA . LYS A 1 99 ? 4.205 -7.897 -13.898 1.00 91.25 99 LYS A CA 1
ATOM 790 C C . LYS A 1 99 ? 3.258 -8.740 -13.052 1.00 91.25 99 LYS A C 1
ATOM 792 O O . LYS A 1 99 ? 2.200 -9.121 -13.549 1.00 91.25 99 LYS A O 1
ATOM 797 N N . ASP A 1 100 ? 3.579 -8.934 -11.780 1.00 92.12 100 ASP A N 1
ATOM 798 C CA . ASP A 1 100 ? 2.801 -9.781 -10.877 1.00 92.12 100 ASP A CA 1
ATOM 799 C C . ASP A 1 100 ? 1.567 -9.058 -10.339 1.00 92.12 100 ASP A C 1
ATOM 801 O O . ASP A 1 100 ? 0.745 -9.645 -9.646 1.00 92.12 100 ASP A O 1
ATOM 805 N N . ILE A 1 101 ? 1.357 -7.801 -10.743 1.00 92.19 101 ILE A N 1
ATOM 806 C CA . ILE A 1 101 ? 0.169 -7.010 -10.417 1.00 92.19 101 ILE A CA 1
ATOM 807 C C . ILE A 1 101 ? -1.143 -7.744 -10.736 1.00 92.19 101 ILE A C 1
ATOM 809 O O . ILE A 1 101 ? -2.138 -7.561 -10.040 1.00 92.19 101 ILE A O 1
ATOM 813 N N . VAL A 1 102 ? -1.137 -8.609 -11.756 1.00 90.50 102 VAL A N 1
ATOM 814 C CA . VAL A 1 102 ? -2.293 -9.427 -12.154 1.00 90.50 102 VAL A CA 1
ATOM 815 C C . VAL A 1 102 ? -2.625 -10.537 -11.153 1.00 90.50 102 VAL A C 1
ATOM 817 O O . VAL A 1 102 ? -3.764 -10.986 -11.120 1.00 90.50 102 VAL A O 1
ATOM 820 N N . LEU A 1 103 ? -1.657 -10.972 -10.341 1.00 91.12 103 LEU A N 1
ATOM 821 C CA . LEU A 1 103 ? -1.837 -12.002 -9.312 1.00 91.12 103 LEU A CA 1
ATOM 822 C C . LEU A 1 103 ? -2.502 -11.434 -8.050 1.00 91.12 103 LEU A C 1
ATOM 824 O O . LEU A 1 103 ? -3.168 -12.155 -7.310 1.00 91.12 103 LEU A O 1
ATOM 828 N N . TYR A 1 104 ? -2.357 -10.126 -7.828 1.00 93.69 104 TYR A N 1
ATOM 829 C CA . TYR A 1 104 ? -2.861 -9.412 -6.654 1.00 93.69 104 TYR A CA 1
ATOM 830 C C . TYR A 1 104 ? -4.135 -8.607 -6.956 1.00 93.69 104 TYR A C 1
ATOM 832 O O . TYR A 1 104 ? -4.399 -7.593 -6.313 1.00 93.69 104 TYR A O 1
ATOM 840 N N . ASP A 1 105 ? -4.953 -9.044 -7.915 1.00 91.62 105 ASP A N 1
ATOM 841 C CA . ASP A 1 105 ? -6.180 -8.354 -8.330 1.00 91.62 105 ASP A CA 1
ATOM 842 C C . ASP A 1 105 ? -7.177 -8.155 -7.171 1.00 91.62 105 ASP A C 1
ATOM 844 O O . ASP A 1 105 ? -7.677 -7.048 -6.953 1.00 91.62 105 ASP A O 1
ATOM 848 N N . ASN A 1 106 ? -7.413 -9.199 -6.372 1.00 93.25 106 ASN A N 1
ATOM 849 C CA . ASN A 1 106 ? -8.285 -9.145 -5.203 1.00 93.25 106 ASN A CA 1
ATOM 850 C C . ASN A 1 106 ? -7.757 -8.161 -4.151 1.00 93.25 106 ASN A C 1
ATOM 852 O O . ASN A 1 106 ? -8.539 -7.409 -3.565 1.00 93.25 106 ASN A O 1
ATOM 856 N N . PHE A 1 107 ? -6.438 -8.121 -3.951 1.00 96.06 107 PHE A N 1
ATOM 857 C CA . PHE A 1 107 ? -5.808 -7.165 -3.048 1.00 96.06 107 PHE A CA 1
ATOM 858 C C . PHE A 1 107 ? -5.999 -5.727 -3.538 1.00 96.06 107 PHE A C 1
ATOM 860 O O . PHE A 1 107 ? -6.565 -4.897 -2.826 1.00 96.06 107 PHE A O 1
ATOM 867 N N . LEU A 1 108 ? -5.586 -5.456 -4.777 1.00 96.94 108 LEU A N 1
ATOM 868 C CA . LEU A 1 108 ? -5.508 -4.111 -5.346 1.00 96.94 108 LEU A CA 1
ATOM 869 C C . LEU A 1 108 ? -6.881 -3.478 -5.583 1.00 96.94 108 LEU A C 1
ATOM 871 O O . LEU A 1 108 ? -7.038 -2.277 -5.381 1.00 96.94 108 LEU A O 1
ATOM 875 N N . TYR A 1 109 ? -7.877 -4.267 -5.994 1.00 96.12 109 TYR A N 1
ATOM 876 C CA . TYR A 1 109 ? -9.174 -3.733 -6.424 1.00 96.12 109 TYR A CA 1
ATOM 877 C C . TYR A 1 109 ? -10.319 -3.989 -5.446 1.00 96.12 109 TYR A C 1
ATOM 879 O O . TYR A 1 109 ? -11.388 -3.395 -5.601 1.00 96.12 109 TYR A O 1
ATOM 887 N N . ARG A 1 110 ? -10.131 -4.845 -4.433 1.00 96.25 110 ARG A N 1
ATOM 888 C CA . ARG A 1 110 ? -11.200 -5.189 -3.489 1.00 96.25 110 ARG A CA 1
ATOM 889 C C . ARG A 1 110 ? -10.792 -5.021 -2.035 1.00 96.25 110 ARG A C 1
ATOM 891 O O . ARG A 1 110 ? -11.386 -4.184 -1.358 1.00 96.25 110 ARG A O 1
ATOM 898 N N . SER A 1 111 ? -9.838 -5.806 -1.538 1.00 97.00 111 SER A N 1
ATOM 899 C CA . SER A 1 111 ? -9.582 -5.870 -0.096 1.00 97.00 111 SER A CA 1
ATOM 900 C C . SER A 1 111 ? -8.885 -4.614 0.429 1.00 97.00 111 SER A C 1
ATOM 902 O O . SER A 1 111 ? -9.376 -4.045 1.402 1.00 97.00 111 SER A O 1
ATOM 904 N N . LEU A 1 112 ? -7.844 -4.098 -0.238 1.00 98.25 112 LEU A N 1
ATOM 905 C CA . LEU A 1 112 ? -7.166 -2.864 0.179 1.00 98.25 112 LEU A CA 1
ATOM 906 C C . LEU A 1 112 ? -8.072 -1.617 0.089 1.00 98.25 112 LEU A C 1
ATOM 908 O O . LEU A 1 112 ? -8.160 -0.894 1.090 1.00 98.25 112 LEU A O 1
ATOM 912 N N . PRO A 1 113 ? -8.800 -1.363 -1.023 1.00 98.31 113 PRO A N 1
ATOM 913 C CA . PRO A 1 113 ? -9.727 -0.235 -1.088 1.00 98.31 113 PRO A CA 1
ATOM 914 C C . PRO A 1 113 ? -10.826 -0.325 -0.024 1.00 98.31 113 PRO A C 1
ATOM 916 O O . PRO A 1 113 ? -11.126 0.663 0.650 1.00 98.31 113 PRO A O 1
ATOM 919 N N . ALA A 1 114 ? -11.421 -1.510 0.166 1.00 98.00 114 ALA A N 1
ATOM 920 C CA . ALA A 1 114 ? -12.457 -1.712 1.174 1.00 98.00 114 ALA A CA 1
ATOM 921 C C . ALA A 1 114 ? -11.911 -1.533 2.595 1.00 98.00 114 ALA A C 1
ATOM 923 O O . ALA A 1 114 ? -12.579 -0.911 3.422 1.00 98.00 114 ALA A O 1
ATOM 924 N N . PHE A 1 115 ? -10.705 -2.032 2.871 1.00 98.31 115 PHE A N 1
ATOM 925 C CA . PHE A 1 115 ? -10.042 -1.896 4.165 1.00 98.31 115 PHE A CA 1
ATOM 926 C C . PHE A 1 115 ? -9.788 -0.428 4.495 1.00 98.31 115 PHE A C 1
ATOM 928 O O . PHE A 1 115 ? -10.243 0.049 5.532 1.00 98.31 115 PHE A O 1
ATOM 935 N N . SER A 1 116 ? -9.156 0.309 3.577 1.00 98.12 116 SER A N 1
ATOM 936 C CA . SER A 1 116 ? -8.850 1.732 3.751 1.00 98.12 116 SER A CA 1
ATOM 937 C C . SER A 1 116 ? -10.119 2.558 4.006 1.00 98.12 116 SER A C 1
ATOM 939 O O . SER A 1 116 ? -10.218 3.255 5.017 1.00 98.12 116 SER A O 1
ATOM 941 N N . ASN A 1 117 ? -11.149 2.378 3.169 1.00 97.38 117 ASN A N 1
ATOM 942 C CA . ASN A 1 117 ? -12.426 3.085 3.305 1.00 97.38 117 ASN A CA 1
ATOM 943 C C . ASN A 1 117 ? -13.168 2.730 4.605 1.00 97.38 117 ASN A C 1
ATOM 945 O O . ASN A 1 117 ? -13.752 3.599 5.256 1.00 97.38 117 ASN A O 1
ATOM 949 N N . THR A 1 118 ? -13.184 1.452 4.993 1.00 96.69 118 THR A N 1
ATOM 950 C CA . THR A 1 118 ? -13.852 1.002 6.227 1.00 96.69 118 THR A CA 1
ATOM 951 C C . THR A 1 118 ? -13.127 1.540 7.454 1.00 96.69 118 THR A C 1
ATOM 953 O O . THR A 1 118 ? -13.776 1.986 8.401 1.00 96.69 118 THR A O 1
ATOM 956 N N . LEU A 1 119 ? -11.794 1.573 7.415 1.00 95.75 119 LEU A N 1
ATOM 957 C CA . LEU A 1 119 ? -10.973 2.072 8.507 1.00 95.75 119 LEU A CA 1
ATOM 958 C C . LEU A 1 119 ? -11.147 3.580 8.694 1.00 95.75 119 LEU A C 1
ATOM 960 O O . LEU A 1 119 ? -11.340 4.029 9.821 1.00 95.75 119 LEU A O 1
ATOM 964 N N . GLU A 1 120 ? -11.179 4.361 7.610 1.00 95.56 120 GLU A N 1
ATOM 965 C CA . GLU A 1 120 ? -11.506 5.792 7.682 1.00 95.56 120 GLU A CA 1
ATOM 966 C C . GLU A 1 120 ? -12.894 6.035 8.274 1.00 95.56 120 GLU A C 1
ATOM 968 O O . GLU A 1 120 ? -13.055 6.876 9.162 1.00 95.56 120 GLU A O 1
ATOM 973 N N . ARG A 1 121 ? -13.898 5.270 7.827 1.00 93.50 121 ARG A N 1
ATOM 974 C CA . ARG A 1 121 ? -15.253 5.361 8.381 1.00 93.50 121 ARG A CA 1
ATOM 975 C C . ARG A 1 121 ? -15.259 5.040 9.870 1.00 93.50 121 ARG A C 1
ATOM 977 O O . ARG A 1 121 ? -15.885 5.774 10.625 1.00 93.50 121 ARG A O 1
ATOM 984 N N . ARG A 1 122 ? -14.548 3.996 10.308 1.00 92.81 122 ARG A N 1
ATOM 985 C CA . ARG A 1 122 ? -14.455 3.617 11.726 1.00 92.81 122 ARG A CA 1
ATOM 986 C C . ARG A 1 122 ? -13.746 4.680 12.570 1.00 92.81 122 ARG A C 1
ATOM 988 O O . ARG A 1 122 ? -14.219 4.990 13.664 1.00 92.81 122 ARG A O 1
ATOM 995 N N . ALA A 1 123 ? -12.671 5.263 12.043 1.00 91.69 123 ALA A N 1
ATOM 996 C CA . ALA A 1 123 ? -11.895 6.338 12.663 1.00 91.69 123 ALA A CA 1
ATOM 997 C C . ALA A 1 123 ? -12.664 7.669 12.780 1.00 91.69 123 ALA A C 1
ATOM 999 O O . ALA A 1 123 ? -12.316 8.527 13.596 1.00 91.69 123 ALA A O 1
ATOM 1000 N N . ALA A 1 124 ? -13.704 7.873 11.967 1.00 89.69 124 ALA A N 1
ATOM 1001 C CA . ALA A 1 124 ? -14.566 9.048 12.067 1.00 89.69 124 ALA A CA 1
ATOM 1002 C C . ALA A 1 124 ? -15.472 9.014 13.312 1.00 89.69 124 ALA A C 1
ATOM 1004 O O . ALA A 1 124 ? -15.809 10.075 13.833 1.00 89.69 124 ALA A O 1
ATOM 1005 N N . PHE A 1 125 ? -15.823 7.827 13.827 1.00 82.12 125 PHE A N 1
ATOM 1006 C CA . PHE A 1 125 ? -16.721 7.705 14.983 1.00 82.12 125 PHE A CA 1
ATOM 1007 C C . PHE A 1 125 ? -16.097 8.168 16.305 1.00 82.12 125 PHE A C 1
ATOM 1009 O O . PHE A 1 125 ? -16.823 8.697 17.141 1.00 82.12 125 PHE A O 1
ATOM 1016 N N . GLU A 1 126 ? -14.774 8.066 16.480 1.00 67.69 126 GLU A N 1
ATOM 1017 C CA . GLU A 1 126 ? -14.095 8.601 17.678 1.00 67.69 126 GLU A CA 1
ATOM 1018 C C . GLU A 1 126 ? -14.195 10.137 17.782 1.00 67.69 126 GLU A C 1
ATOM 1020 O O . GLU A 1 126 ? -13.966 10.718 18.838 1.00 67.69 126 GLU A O 1
ATOM 1025 N N . GLN A 1 127 ? -14.551 10.826 16.691 1.00 62.50 127 GLN A N 1
ATOM 1026 C CA . GLN A 1 127 ? -14.693 12.287 16.666 1.00 62.50 127 GLN A CA 1
ATOM 1027 C C . GLN A 1 127 ? -16.120 12.758 16.998 1.00 62.50 127 GLN A C 1
ATOM 1029 O O . GLN A 1 127 ? -16.337 13.950 17.218 1.00 62.50 127 GLN A O 1
ATOM 1034 N N . THR A 1 128 ? -17.102 11.853 17.045 1.00 62.75 128 THR A N 1
ATOM 1035 C CA . THR A 1 128 ? -18.513 12.174 17.307 1.00 62.75 128 THR A CA 1
ATOM 1036 C C . THR A 1 128 ? -18.914 11.730 18.711 1.00 62.75 128 THR A C 1
ATOM 1038 O O . THR A 1 128 ? -19.225 10.567 18.931 1.00 62.75 128 THR A O 1
ATOM 1041 N N . ALA A 1 129 ? -18.950 12.671 19.658 1.00 53.84 129 ALA A N 1
ATOM 1042 C CA . ALA A 1 129 ? -19.306 12.459 21.068 1.00 53.84 129 ALA A CA 1
ATOM 1043 C C . ALA A 1 129 ? -20.817 12.215 21.311 1.00 53.84 129 ALA A C 1
ATOM 1045 O O . ALA A 1 129 ? -21.421 12.839 22.183 1.00 53.84 129 ALA A O 1
ATOM 1046 N N . ILE A 1 130 ? -21.461 11.363 20.508 1.00 60.53 130 ILE A N 1
ATOM 1047 C CA . ILE A 1 130 ? -22.886 11.032 20.642 1.00 60.53 130 ILE A CA 1
ATOM 1048 C C . ILE A 1 130 ? -23.015 9.533 20.907 1.00 60.53 130 ILE A C 1
ATOM 1050 O O . ILE A 1 130 ? -23.066 8.725 19.983 1.00 60.53 130 ILE A O 1
ATOM 1054 N N . ASP A 1 131 ? -23.117 9.162 22.180 1.00 61.56 131 ASP A N 1
ATOM 1055 C CA . ASP A 1 131 ? -23.402 7.789 22.590 1.00 61.56 131 ASP A CA 1
ATOM 1056 C C . ASP A 1 131 ? -24.864 7.438 22.283 1.00 61.56 131 ASP A C 1
ATOM 1058 O O . ASP A 1 131 ? -25.780 7.695 23.064 1.00 61.56 131 ASP A O 1
ATOM 1062 N N . SER A 1 132 ? -25.096 6.842 21.112 1.00 70.75 132 SER A N 1
ATOM 1063 C CA . SER A 1 132 ? -26.349 6.152 20.798 1.00 70.75 132 SER A CA 1
ATOM 1064 C C . SER A 1 132 ? -26.078 4.666 20.582 1.00 70.75 132 SER A C 1
ATOM 1066 O O . SER A 1 132 ? -25.075 4.286 19.978 1.00 70.75 132 SER A O 1
ATOM 1068 N N . SER A 1 133 ? -26.992 3.803 21.030 1.00 72.19 133 SER A N 1
ATOM 1069 C CA . SER A 1 133 ? -26.873 2.344 20.870 1.00 72.19 133 SER A CA 1
ATOM 1070 C C . SER A 1 133 ? -26.707 1.911 19.406 1.00 72.19 133 SER A C 1
ATOM 1072 O O . SER A 1 133 ? -26.040 0.919 19.113 1.00 72.19 133 SER A O 1
ATOM 1074 N N . GLN A 1 134 ? -27.271 2.680 18.472 1.00 73.44 134 GLN A N 1
ATOM 1075 C CA . GLN A 1 134 ? -27.128 2.464 17.035 1.00 73.44 134 GLN A CA 1
ATOM 1076 C C . GLN A 1 134 ? -25.714 2.798 16.525 1.00 73.44 134 GLN A C 1
ATOM 1078 O O . GLN A 1 134 ? -25.197 2.078 15.665 1.00 73.44 134 GLN A O 1
ATOM 1083 N N . LEU A 1 135 ? -25.058 3.825 17.084 1.00 76.69 135 LEU A N 1
ATOM 1084 C CA . LEU A 1 135 ? -23.655 4.140 16.791 1.00 76.69 135 LEU A CA 1
ATOM 1085 C C . LEU A 1 135 ? -22.739 2.998 17.238 1.00 76.69 135 LEU A C 1
ATOM 1087 O O . LEU A 1 135 ? -21.929 2.518 16.448 1.00 76.69 135 LEU A O 1
ATOM 1091 N N . THR A 1 136 ? -22.936 2.500 18.460 1.00 81.50 136 THR A N 1
ATOM 1092 C CA . THR A 1 136 ? -22.139 1.394 19.009 1.00 81.50 136 THR A CA 1
ATOM 1093 C C . THR A 1 136 ? -22.285 0.111 18.190 1.00 81.50 136 THR A C 1
ATOM 1095 O O . THR A 1 136 ? -21.304 -0.593 17.954 1.00 81.50 136 THR A O 1
ATOM 1098 N N . ASN A 1 137 ? -23.494 -0.205 17.714 1.00 86.12 137 ASN A N 1
ATOM 1099 C CA . ASN A 1 137 ? -23.708 -1.371 16.851 1.00 86.12 137 ASN A CA 1
ATOM 1100 C C . ASN A 1 137 ? -23.006 -1.219 15.496 1.00 86.12 137 ASN A C 1
ATOM 1102 O O . ASN A 1 137 ? -22.374 -2.164 15.031 1.00 86.12 137 ASN A O 1
ATOM 1106 N N . THR A 1 138 ? -23.051 -0.022 14.906 1.00 88.56 138 THR A N 1
ATOM 1107 C CA . THR A 1 138 ? -22.360 0.269 13.641 1.00 88.56 138 THR A CA 1
ATOM 1108 C C . THR A 1 138 ? -20.842 0.159 13.802 1.00 88.56 138 THR A C 1
ATOM 1110 O O . THR A 1 138 ? -20.178 -0.430 12.956 1.00 88.56 138 THR A O 1
ATOM 1113 N N . GLN A 1 139 ? -20.280 0.662 14.908 1.00 89.00 139 GLN A N 1
ATOM 1114 C CA . GLN A 1 139 ? -18.851 0.512 15.211 1.00 89.00 139 GLN A CA 1
ATOM 1115 C C . GLN A 1 139 ? -18.442 -0.961 15.305 1.00 89.00 139 GLN A C 1
ATOM 1117 O O . GLN A 1 139 ? -17.441 -1.345 14.712 1.00 89.00 139 GLN A O 1
ATOM 1122 N N . LYS A 1 140 ? -19.234 -1.798 15.989 1.00 90.25 140 LYS A N 1
ATOM 1123 C CA . LYS A 1 140 ? -18.967 -3.242 16.097 1.00 90.25 140 LYS A CA 1
ATOM 1124 C C . LYS A 1 140 ? -19.027 -3.958 14.749 1.00 90.25 140 LYS A C 1
ATOM 1126 O O . LYS A 1 140 ? -18.227 -4.856 14.502 1.00 90.25 140 LYS A O 1
ATOM 1131 N N . GLU A 1 141 ? -19.967 -3.583 13.886 1.00 92.56 141 GLU A N 1
ATOM 1132 C CA . GLU A 1 141 ? -20.066 -4.144 12.536 1.00 92.56 141 GLU A CA 1
ATOM 1133 C C . GLU A 1 141 ? -18.851 -3.757 11.684 1.00 92.56 141 GLU A C 1
ATOM 1135 O O . GLU A 1 141 ? -18.244 -4.621 11.054 1.00 92.56 141 GLU A O 1
ATOM 1140 N N . LEU A 1 142 ? -18.436 -2.488 11.736 1.00 94.38 142 LEU A N 1
ATOM 1141 C CA . LEU A 1 142 ? -17.220 -2.021 11.067 1.00 94.38 142 LEU A CA 1
ATOM 1142 C C . LEU A 1 142 ? -15.966 -2.720 11.607 1.00 94.38 142 LEU A C 1
ATOM 1144 O O . LEU A 1 142 ? -15.131 -3.138 10.813 1.00 94.38 142 LEU A O 1
ATOM 1148 N N . ASP A 1 143 ? -15.853 -2.894 12.927 1.00 94.38 143 ASP A N 1
ATOM 1149 C CA . ASP A 1 143 ? -14.743 -3.611 13.566 1.00 94.38 143 ASP A CA 1
ATOM 1150 C C . ASP A 1 143 ? -14.668 -5.066 13.069 1.00 94.38 143 ASP A C 1
ATOM 1152 O O . ASP A 1 143 ? -13.581 -5.562 12.777 1.00 94.38 143 ASP A O 1
ATOM 1156 N N . LYS A 1 144 ? -15.814 -5.740 12.907 1.00 95.75 144 LYS A N 1
ATOM 1157 C CA . LYS A 1 144 ? -15.871 -7.102 12.361 1.00 95.75 144 LYS A CA 1
ATOM 1158 C C . LYS A 1 144 ? -15.441 -7.151 10.892 1.00 95.75 144 LYS A C 1
ATOM 1160 O O . LYS A 1 144 ? -14.627 -7.994 10.528 1.00 95.75 144 LYS A O 1
ATOM 1165 N N . ILE A 1 145 ? -15.949 -6.234 10.069 1.00 96.50 145 ILE A N 1
ATOM 1166 C CA . ILE A 1 145 ? -15.566 -6.134 8.653 1.00 96.50 145 ILE A CA 1
ATOM 1167 C C . ILE A 1 145 ? -14.063 -5.848 8.526 1.00 96.50 145 ILE A C 1
ATOM 1169 O O . ILE A 1 145 ? -13.402 -6.420 7.665 1.00 96.50 145 ILE A O 1
ATOM 1173 N N . LEU A 1 146 ? -13.504 -4.997 9.392 1.00 97.06 146 LEU A N 1
ATOM 1174 C CA . LEU A 1 146 ? -12.071 -4.712 9.412 1.00 97.06 146 LEU A CA 1
ATOM 1175 C C . LEU A 1 146 ? -11.240 -5.955 9.717 1.00 97.06 146 LEU A C 1
ATOM 1177 O O . LEU A 1 146 ? -10.241 -6.162 9.041 1.00 97.06 146 LEU A O 1
ATOM 1181 N N . ILE A 1 147 ? -11.660 -6.795 10.666 1.00 97.19 147 ILE A N 1
ATOM 1182 C CA . ILE A 1 147 ? -10.982 -8.070 10.943 1.00 97.19 147 ILE A CA 1
ATOM 1183 C C . ILE A 1 147 ? -11.006 -8.970 9.700 1.00 97.19 147 ILE A C 1
ATOM 1185 O O . ILE A 1 147 ? -9.956 -9.443 9.273 1.00 97.19 147 ILE A O 1
ATOM 1189 N N . GLU A 1 148 ? -12.172 -9.153 9.075 1.00 97.25 148 GLU A N 1
ATOM 1190 C CA . GLU A 1 148 ? -12.315 -9.999 7.879 1.00 97.25 148 GLU A CA 1
ATOM 1191 C C . GLU A 1 148 ? -11.451 -9.493 6.707 1.00 97.25 148 GLU A C 1
ATOM 1193 O O . GLU A 1 148 ? -10.789 -10.271 6.015 1.00 97.25 148 GLU A O 1
ATOM 1198 N N . LEU A 1 149 ? -11.414 -8.175 6.493 1.00 97.69 149 LEU A N 1
ATOM 1199 C CA . LEU A 1 149 ? -10.577 -7.552 5.467 1.00 97.69 149 LEU A CA 1
ATOM 1200 C C . LEU A 1 149 ? -9.086 -7.663 5.799 1.00 97.69 149 LEU A C 1
ATOM 1202 O O . LEU A 1 149 ? -8.291 -7.960 4.907 1.00 97.69 149 LEU A O 1
ATOM 1206 N N . SER A 1 150 ? -8.711 -7.475 7.066 1.00 97.44 150 SER A N 1
ATOM 1207 C CA . SER A 1 150 ? -7.340 -7.659 7.541 1.00 97.44 150 SER A CA 1
ATOM 1208 C C . SER A 1 150 ? -6.842 -9.075 7.273 1.00 97.44 150 SER A C 1
ATOM 1210 O O . SER A 1 150 ? -5.757 -9.259 6.725 1.00 97.44 150 SER A O 1
ATOM 1212 N N . GLU A 1 151 ? -7.647 -10.082 7.608 1.00 96.44 151 GLU A N 1
ATOM 1213 C CA . GLU A 1 151 ? -7.332 -11.484 7.343 1.00 96.44 151 GLU A CA 1
ATOM 1214 C C . GLU A 1 151 ? -7.232 -11.766 5.841 1.00 96.44 151 GLU A C 1
ATOM 1216 O O . GLU A 1 151 ? -6.304 -12.449 5.411 1.00 96.44 151 GLU A O 1
ATOM 1221 N N . SER A 1 1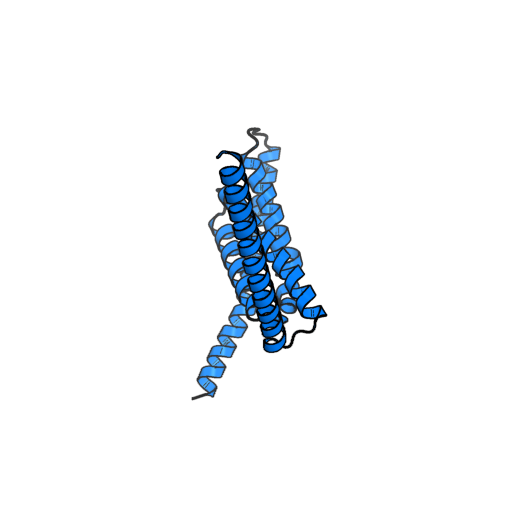52 ? -8.127 -11.204 5.019 1.00 95.88 152 SER A N 1
ATOM 1222 C CA . SER A 1 152 ? -8.041 -11.333 3.558 1.00 95.88 152 SER A CA 1
ATOM 1223 C C . SER A 1 152 ? -6.725 -10.779 3.011 1.00 95.88 152 SER A C 1
ATOM 1225 O O . SER A 1 152 ? -6.102 -11.435 2.182 1.00 95.88 152 SER A O 1
ATOM 1227 N N . ILE A 1 153 ? -6.289 -9.604 3.473 1.00 96.44 153 ILE A N 1
ATOM 1228 C CA . ILE A 1 153 ? -5.028 -8.984 3.039 1.00 96.44 153 ILE A CA 1
ATOM 1229 C C . ILE A 1 153 ? -3.829 -9.838 3.465 1.00 96.44 153 ILE A C 1
ATOM 1231 O O . ILE A 1 153 ? -2.928 -10.090 2.667 1.00 96.44 153 ILE A O 1
ATOM 1235 N N . VAL A 1 154 ? -3.818 -10.317 4.712 1.00 95.69 154 VAL A N 1
ATOM 1236 C CA . VAL A 1 154 ? -2.749 -11.192 5.218 1.00 95.69 154 VAL A CA 1
ATOM 1237 C C . VAL A 1 154 ? -2.711 -12.516 4.448 1.00 95.69 154 VAL A C 1
ATOM 1239 O O . VAL A 1 154 ? -1.633 -13.033 4.158 1.00 95.69 154 VAL A O 1
ATOM 1242 N N . ASN A 1 155 ? -3.866 -13.057 4.067 1.00 93.25 155 ASN A N 1
ATOM 1243 C CA . ASN A 1 155 ? -3.947 -14.260 3.245 1.00 93.25 155 ASN A CA 1
ATOM 1244 C C . ASN A 1 155 ? -3.426 -14.033 1.823 1.00 93.25 155 ASN A C 1
ATOM 1246 O O . ASN A 1 155 ? -2.696 -14.886 1.322 1.00 93.25 155 ASN A O 1
ATOM 1250 N N . ASP A 1 156 ? -3.756 -12.902 1.191 1.00 91.50 156 ASP A N 1
ATOM 1251 C CA . ASP A 1 156 ? -3.226 -12.539 -0.130 1.00 91.50 156 ASP A CA 1
ATOM 1252 C C . ASP A 1 156 ? -1.694 -12.369 -0.076 1.00 91.50 156 ASP A C 1
ATOM 1254 O O . ASP A 1 156 ? -0.985 -12.857 -0.954 1.00 91.50 156 ASP A O 1
ATOM 1258 N N . TYR A 1 157 ? -1.163 -11.778 1.001 1.00 90.81 157 TYR A N 1
ATOM 1259 C CA . TYR A 1 157 ? 0.281 -11.698 1.250 1.00 90.81 157 TYR A CA 1
ATOM 1260 C C . TYR A 1 157 ? 0.929 -13.084 1.385 1.00 90.81 157 TYR A C 1
ATOM 1262 O O . TYR A 1 157 ? 1.904 -13.391 0.700 1.00 90.81 157 TYR A O 1
ATOM 1270 N N . ASN A 1 158 ? 0.366 -13.947 2.234 1.00 89.00 158 ASN A N 1
ATOM 1271 C CA . ASN A 1 158 ? 0.915 -15.278 2.492 1.00 89.00 158 ASN A CA 1
ATOM 1272 C C . ASN A 1 158 ? 0.840 -16.207 1.278 1.00 89.00 158 ASN A C 1
ATOM 1274 O O . ASN A 1 158 ? 1.676 -17.098 1.160 1.00 89.00 158 ASN A O 1
ATOM 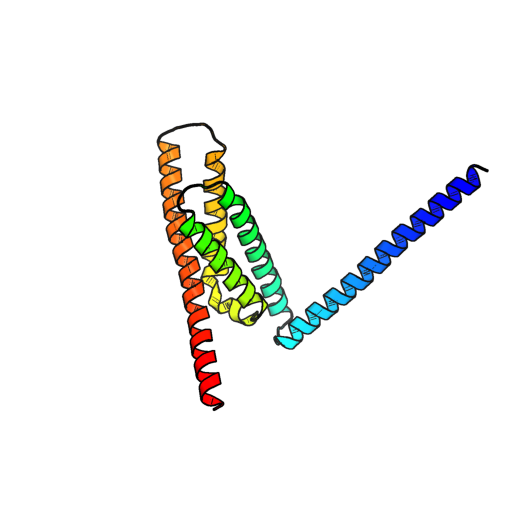1278 N N . ARG A 1 159 ? -0.167 -16.035 0.413 1.00 84.69 159 ARG A N 1
ATOM 1279 C CA . ARG A 1 159 ? -0.379 -16.883 -0.764 1.00 84.69 159 ARG A CA 1
ATOM 1280 C C . ARG A 1 159 ? 0.779 -16.767 -1.745 1.00 84.69 159 ARG A C 1
ATOM 1282 O O . ARG A 1 159 ? 1.329 -17.781 -2.132 1.00 84.69 159 ARG A O 1
ATOM 1289 N N . TYR A 1 160 ? 1.160 -15.545 -2.091 1.00 71.25 160 TYR A N 1
ATOM 1290 C CA . TYR A 1 160 ? 2.095 -15.311 -3.189 1.00 71.25 160 TYR A CA 1
ATOM 1291 C C . TYR A 1 160 ? 3.551 -15.133 -2.730 1.00 71.25 160 TYR A C 1
ATOM 1293 O O . TYR A 1 160 ? 4.462 -15.354 -3.517 1.00 71.25 160 TYR A O 1
ATOM 1301 N N . LEU A 1 161 ? 3.800 -14.819 -1.449 1.00 66.31 161 LEU A N 1
ATOM 1302 C CA . LEU A 1 161 ? 5.170 -14.789 -0.914 1.00 66.31 161 LEU A CA 1
ATOM 1303 C C . LEU A 1 161 ? 5.710 -16.190 -0.561 1.00 66.31 161 LEU A C 1
ATOM 1305 O O . LEU A 1 161 ? 6.917 -16.419 -0.619 1.00 66.31 161 LEU A O 1
ATOM 1309 N N . LYS A 1 162 ? 4.844 -17.148 -0.190 1.00 55.50 162 LYS A N 1
ATOM 1310 C CA . LYS A 1 162 ? 5.277 -18.538 0.049 1.00 55.50 162 LYS A CA 1
ATOM 1311 C C . LYS A 1 162 ? 5.796 -19.201 -1.219 1.00 55.50 162 LYS A C 1
ATOM 1313 O O . LYS A 1 162 ? 6.819 -19.874 -1.147 1.00 55.50 162 LYS A O 1
ATOM 1318 N N . ASP A 1 163 ? 5.124 -18.968 -2.340 1.00 57.56 163 ASP A N 1
ATOM 1319 C CA . ASP A 1 163 ? 5.508 -19.536 -3.631 1.00 57.56 163 ASP A CA 1
ATOM 1320 C C . ASP A 1 163 ? 6.927 -19.075 -4.029 1.00 57.56 163 ASP A C 1
ATOM 1322 O O . ASP A 1 163 ? 7.751 -19.887 -4.442 1.00 57.56 163 ASP A O 1
ATOM 1326 N N . GLU A 1 164 ? 7.283 -17.810 -3.770 1.00 58.38 164 GLU A N 1
ATOM 1327 C CA . GLU A 1 164 ? 8.628 -17.289 -4.063 1.00 58.38 164 GLU A CA 1
ATOM 1328 C C . GLU A 1 164 ? 9.708 -17.796 -3.080 1.00 58.38 164 GLU A C 1
ATOM 1330 O O . GLU A 1 164 ? 10.857 -18.029 -3.470 1.00 58.38 164 GLU A O 1
ATOM 1335 N N . LEU A 1 165 ? 9.363 -18.006 -1.799 1.00 53.38 165 LEU A N 1
ATOM 1336 C CA . LEU A 1 165 ? 10.267 -18.623 -0.815 1.00 53.38 165 LEU A CA 1
ATOM 1337 C C . LEU A 1 165 ? 10.560 -20.091 -1.152 1.00 53.38 165 LEU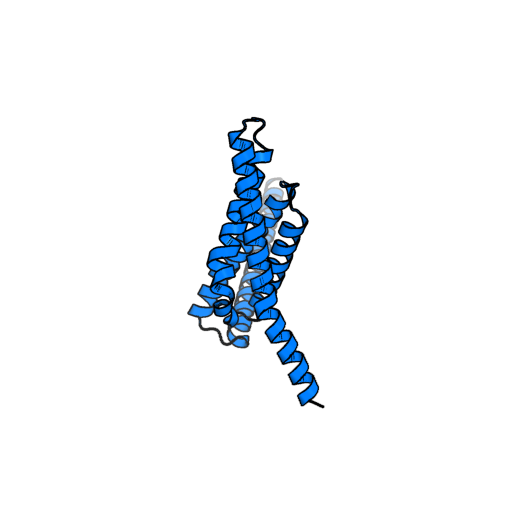 A C 1
ATOM 1339 O O . LEU A 1 165 ? 11.692 -20.538 -0.976 1.00 53.38 165 LEU A O 1
ATOM 1343 N N . GLU A 1 166 ? 9.569 -20.839 -1.637 1.00 53.62 166 GLU A N 1
ATOM 1344 C CA . GLU A 1 166 ? 9.767 -22.218 -2.090 1.00 53.62 166 GLU A CA 1
ATOM 1345 C C . GLU A 1 166 ? 10.611 -22.266 -3.376 1.00 53.62 166 GLU A C 1
ATOM 1347 O O . GLU A 1 166 ? 11.573 -23.036 -3.440 1.00 53.62 166 GLU A O 1
ATOM 1352 N N . GLU A 1 167 ? 10.360 -21.386 -4.351 1.00 56.66 167 GLU A N 1
ATOM 1353 C CA . GLU A 1 167 ? 11.173 -21.293 -5.574 1.00 56.66 167 GLU A CA 1
ATOM 1354 C C . GLU A 1 167 ? 12.632 -20.889 -5.295 1.00 56.66 167 GLU A C 1
ATOM 1356 O O . GLU A 1 167 ? 13.556 -21.520 -5.815 1.00 56.66 167 GLU A O 1
ATOM 1361 N N . THR A 1 168 ? 12.881 -19.912 -4.413 1.00 55.72 168 THR A N 1
ATOM 1362 C CA . THR A 1 168 ? 14.257 -19.505 -4.059 1.00 55.72 168 THR A CA 1
ATOM 1363 C C . THR A 1 168 ? 15.027 -20.556 -3.258 1.00 55.72 168 THR A C 1
ATOM 1365 O O . THR A 1 168 ? 16.262 -20.565 -3.297 1.00 55.72 168 THR A O 1
ATOM 1368 N N . VAL A 1 169 ? 14.350 -21.438 -2.516 1.00 53.94 169 VAL A N 1
ATOM 1369 C CA . VAL A 1 169 ? 14.995 -22.585 -1.853 1.00 53.94 169 VAL A CA 1
ATOM 1370 C C . VAL A 1 169 ? 15.405 -23.629 -2.890 1.00 53.94 169 VAL A C 1
ATOM 1372 O O . VAL A 1 169 ? 16.558 -24.060 -2.885 1.00 53.94 169 VAL A O 1
ATOM 1375 N N . ILE A 1 170 ? 14.512 -23.968 -3.823 1.00 56.66 170 ILE A N 1
ATOM 1376 C CA . ILE A 1 170 ? 14.787 -24.939 -4.890 1.00 56.66 170 ILE A CA 1
ATOM 1377 C C . ILE A 1 170 ? 15.917 -24.446 -5.804 1.00 56.66 170 ILE A C 1
ATOM 1379 O O . ILE A 1 170 ? 16.826 -25.211 -6.122 1.00 56.66 170 ILE A O 1
ATOM 1383 N N . GLU A 1 171 ? 15.922 -23.167 -6.182 1.00 49.38 171 GLU A N 1
ATOM 1384 C CA . GLU A 1 171 ? 16.975 -22.590 -7.026 1.00 49.38 171 GLU A CA 1
ATOM 1385 C C . GLU A 1 171 ? 18.356 -22.650 -6.347 1.00 49.38 171 GLU A C 1
ATOM 1387 O O . GLU A 1 171 ? 19.357 -22.980 -6.981 1.00 49.38 171 GLU A O 1
ATOM 1392 N N . LYS A 1 172 ? 18.427 -22.420 -5.029 1.00 52.94 172 LYS A N 1
ATOM 1393 C CA . LYS A 1 172 ? 19.682 -22.530 -4.263 1.00 52.94 172 LYS A CA 1
ATOM 1394 C C . LYS A 1 172 ? 20.167 -23.969 -4.092 1.00 52.94 172 LYS A C 1
ATOM 1396 O O . LYS A 1 172 ? 21.374 -24.181 -3.981 1.00 52.94 172 LYS A O 1
ATOM 1401 N N . GLU A 1 173 ? 19.261 -24.941 -4.048 1.00 54.31 173 GLU A N 1
ATOM 1402 C CA . GLU A 1 173 ? 19.610 -26.364 -3.984 1.00 54.31 173 GLU A CA 1
ATOM 1403 C C . GLU A 1 173 ? 20.001 -26.934 -5.354 1.00 54.31 173 GLU A C 1
ATOM 1405 O O . GLU A 1 173 ? 20.890 -27.777 -5.421 1.00 54.31 173 GLU A O 1
ATOM 1410 N N . ALA A 1 174 ? 19.418 -26.433 -6.446 1.00 50.59 174 ALA A N 1
ATOM 1411 C CA . ALA A 1 174 ? 19.732 -26.852 -7.815 1.00 50.59 174 ALA A CA 1
ATOM 1412 C C . ALA A 1 174 ? 21.080 -26.318 -8.345 1.00 50.59 174 ALA A C 1
ATOM 1414 O O . ALA A 1 174 ? 21.612 -26.844 -9.320 1.00 50.59 174 ALA A O 1
ATOM 1415 N N . VAL A 1 175 ? 21.638 -25.278 -7.715 1.00 53.62 175 VAL A N 1
ATOM 1416 C CA . VAL A 1 175 ? 22.947 -24.680 -8.056 1.00 53.62 175 VAL A CA 1
ATOM 1417 C C . VAL A 1 175 ? 24.098 -25.303 -7.234 1.00 53.62 175 VAL A C 1
ATOM 1419 O O . VAL A 1 175 ? 25.233 -24.823 -7.275 1.00 53.62 175 VAL A O 1
ATOM 1422 N N . LYS A 1 176 ? 23.837 -26.387 -6.493 1.00 42.25 176 LYS A N 1
ATOM 1423 C CA . LYS A 1 176 ? 24.819 -27.098 -5.661 1.00 42.25 176 LYS A CA 1
ATOM 1424 C C . LYS A 1 176 ? 25.209 -28.450 -6.249 1.00 42.25 176 LYS A C 1
ATOM 1426 O O . LYS A 1 176 ? 26.409 -28.786 -6.134 1.00 42.25 176 LYS A O 1
#

pLDDT: mean 87.96, std 13.09, range [42.25, 98.5]

Sequence (176 aa):
MYFYILVIILVVGLLVISFELVKRSKLKAAQLLAVHAFQDDHNLSNRDLKIFKETLGEAKSQILTAEKAVTKVENNQQYLDSALTASKEIFKYLMDKPKDIVLYDNFLYRSLPAFSNTLERRAAFEQTAIDSSQLTNTQKELDKILIELSESIVNDYNRYLKDELEETVIEKEAVK

Radius of gyration: 24.05 Å; chains: 1; bounding box: 52×82×45 Å

InterPro domains:
  IPR018770 5-bromo-4-chloroindolyl phosphate hydrolysis protein [PF10112] (7-167)

Secondary structure (DSSP, 8-state):
-HHHHHHHHHHHHHHHHHHHHHHHHHHHHHHHHHHHHHHHHTT--HHHHHHHHHHHHHHHHHHHHHHHHHTT--TTHHHHHHHHHHHHHHHHHHHH-GGGGGTTHHIIIIIHHHHHHHHHHHHHHTT-----HHHHHHHHHHHHHHHHHHHHHHHHHHHHHHHHHHHHHHHHHHT-